Protein AF-A0A931ZVC7-F1 (afdb_monomer_lite)

pLDDT: mean 90.87, std 9.6, range [50.72, 97.81]

Sequence (59 aa):
TADAVELVERIRARHSILLVPGEHFGVPGHLRLGFGNEPAELERALGELEQPFREMTRD

Foldseek 3Di:
DDWQVVLQVVCCVPPVDHWAACVVVVRTPDIDDDDPDDPVVNVVSVVSCPVSVVVRPPD

Radius of gyration: 11.44 Å; chains: 1; bounding box: 22×23×27 Å

Secondary structure (DSSP, 8-state):
---HHHHHHHHHHHH----EEGGGGT-TT-EEPP--S-HHHHHHHHHHHHHHHHHHH--

Structure (mmCIF, N/CA/C/O backbone):
data_AF-A0A931ZVC7-F1
#
_entry.id   AF-A0A931ZVC7-F1
#
loop_
_atom_site.group_PDB
_atom_site.id
_atom_site.type_symbol
_atom_site.label_atom_id
_atom_site.label_alt_id
_atom_site.label_comp_id
_atom_site.label_asym_id
_atom_site.label_entity_id
_atom_site.label_seq_id
_atom_site.pdbx_PDB_ins_code
_atom_site.Cartn_x
_atom_site.Cartn_y
_atom_site.Cartn_z
_atom_site.occupancy
_atom_site.B_iso_or_equiv
_atom_site.auth_seq_id
_atom_site.auth_comp_id
_atom_site.auth_asym_id
_atom_site.auth_atom_id
_atom_site.pdbx_PDB_model_num
ATOM 1 N N . THR A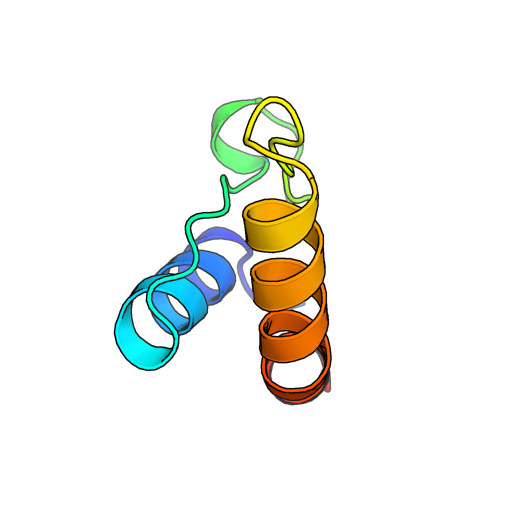 1 1 ? 11.376 -7.207 11.383 1.00 50.72 1 THR A N 1
ATOM 2 C CA . THR A 1 1 ? 10.951 -6.898 10.001 1.00 50.72 1 THR A CA 1
ATOM 3 C C . THR A 1 1 ? 9.664 -7.637 9.725 1.00 50.72 1 THR A C 1
ATOM 5 O O . THR A 1 1 ? 9.698 -8.851 9.572 1.00 50.72 1 THR A O 1
ATOM 8 N N . ALA A 1 2 ? 8.534 -6.931 9.748 1.00 62.59 2 ALA A N 1
ATOM 9 C CA . ALA A 1 2 ? 7.255 -7.504 9.341 1.00 62.59 2 ALA A CA 1
ATOM 10 C C . ALA A 1 2 ? 7.319 -7.936 7.865 1.00 62.59 2 ALA A C 1
ATOM 12 O O . ALA A 1 2 ? 7.921 -7.239 7.045 1.00 62.59 2 ALA A O 1
ATOM 13 N N . ASP A 1 3 ? 6.731 -9.087 7.545 1.00 87.81 3 ASP A N 1
ATOM 14 C CA . ASP A 1 3 ? 6.568 -9.552 6.168 1.00 87.81 3 ASP A CA 1
ATOM 15 C C . ASP A 1 3 ? 5.659 -8.568 5.409 1.00 87.81 3 ASP A C 1
ATOM 17 O O . ASP A 1 3 ? 4.529 -8.296 5.827 1.00 87.81 3 ASP A O 1
ATOM 21 N N . ALA A 1 4 ? 6.157 -8.002 4.307 1.00 92.00 4 ALA A N 1
ATOM 22 C CA . ALA A 1 4 ? 5.421 -7.026 3.512 1.00 92.00 4 ALA A CA 1
ATOM 23 C C . ALA A 1 4 ? 4.144 -7.623 2.896 1.00 92.00 4 ALA A C 1
ATOM 25 O O . ALA A 1 4 ? 3.157 -6.899 2.756 1.00 92.00 4 ALA A O 1
ATOM 26 N N . VAL A 1 5 ? 4.115 -8.930 2.603 1.00 93.88 5 VAL A N 1
ATOM 27 C CA . VAL A 1 5 ? 2.908 -9.635 2.138 1.00 93.88 5 VAL A CA 1
ATOM 28 C C . VAL A 1 5 ? 1.842 -9.644 3.232 1.00 93.88 5 VAL A C 1
ATOM 30 O O . VAL A 1 5 ? 0.684 -9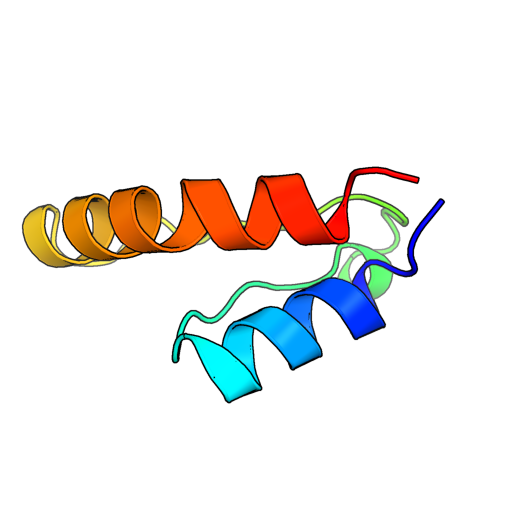.302 2.989 1.00 93.88 5 VAL A O 1
ATOM 33 N N . GLU A 1 6 ? 2.231 -9.980 4.460 1.00 92.69 6 GLU A N 1
ATOM 34 C CA . GLU A 1 6 ? 1.315 -9.988 5.600 1.00 92.69 6 GLU A CA 1
ATOM 35 C C . GLU A 1 6 ? 0.785 -8.581 5.911 1.00 92.69 6 GLU A C 1
ATOM 37 O O . GLU A 1 6 ? -0.411 -8.402 6.164 1.00 92.69 6 GLU A O 1
ATOM 42 N N . LEU A 1 7 ? 1.660 -7.574 5.852 1.00 92.00 7 LEU A N 1
ATOM 43 C CA . LEU A 1 7 ? 1.300 -6.177 6.075 1.00 92.00 7 LEU A CA 1
ATOM 44 C C . LEU A 1 7 ? 0.202 -5.715 5.105 1.00 92.00 7 LEU A C 1
ATOM 46 O O . LEU A 1 7 ? -0.827 -5.197 5.548 1.00 92.00 7 LEU A O 1
ATOM 50 N N . VAL A 1 8 ? 0.383 -5.922 3.795 1.00 94.12 8 VAL A N 1
ATOM 51 C CA . VAL A 1 8 ? -0.606 -5.464 2.804 1.00 94.12 8 VAL A CA 1
ATOM 52 C C . VAL A 1 8 ? -1.934 -6.209 2.911 1.00 94.12 8 VAL A C 1
ATOM 54 O O . VAL A 1 8 ? -2.982 -5.592 2.732 1.00 94.12 8 VAL A O 1
ATOM 57 N N . GLU A 1 9 ? -1.926 -7.499 3.261 1.00 94.25 9 GLU A N 1
ATOM 58 C CA . GLU A 1 9 ? -3.161 -8.270 3.431 1.00 94.25 9 GLU A CA 1
ATOM 59 C C . GLU A 1 9 ? -3.957 -7.803 4.652 1.00 94.25 9 GLU A C 1
ATOM 61 O O . GLU A 1 9 ? -5.181 -7.650 4.579 1.00 94.25 9 GLU A O 1
ATOM 66 N N . ARG A 1 10 ? -3.278 -7.491 5.763 1.00 93.19 10 ARG A N 1
ATOM 67 C CA . ARG A 1 10 ? -3.924 -6.920 6.954 1.00 93.19 10 ARG A CA 1
ATOM 68 C C . ARG A 1 10 ? -4.514 -5.537 6.670 1.00 93.19 10 ARG A C 1
ATOM 70 O O . ARG A 1 10 ? -5.646 -5.274 7.082 1.00 93.19 10 ARG A O 1
ATOM 77 N N . ILE A 1 11 ? -3.784 -4.680 5.951 1.00 93.62 11 ILE A N 1
ATOM 78 C CA . ILE A 1 11 ? -4.262 -3.351 5.537 1.00 93.62 11 ILE A CA 1
ATOM 79 C C . ILE A 1 11 ? -5.494 -3.484 4.633 1.00 93.62 11 ILE A C 1
ATOM 81 O O . ILE A 1 11 ? -6.522 -2.860 4.902 1.00 93.62 11 ILE A O 1
ATOM 85 N N . ARG A 1 12 ? -5.440 -4.355 3.618 1.00 95.19 12 ARG A N 1
ATOM 86 C CA . ARG A 1 12 ? -6.557 -4.611 2.700 1.00 95.19 12 ARG A CA 1
ATOM 87 C C . ARG A 1 12 ? -7.799 -5.095 3.440 1.00 95.19 12 ARG A C 1
ATOM 89 O O . ARG A 1 12 ? -8.888 -4.578 3.205 1.00 95.19 12 ARG A O 1
ATOM 96 N N . ALA A 1 13 ? -7.643 -6.066 4.340 1.00 95.19 13 ALA A N 1
ATOM 97 C CA . ALA A 1 13 ? -8.759 -6.664 5.068 1.00 95.19 13 ALA A CA 1
ATOM 98 C C . ALA A 1 13 ? -9.440 -5.694 6.047 1.00 95.19 13 ALA A C 1
ATOM 100 O O . ALA A 1 13 ? -10.652 -5.775 6.230 1.00 95.19 13 ALA A O 1
ATOM 101 N N . ARG A 1 14 ? -8.682 -4.793 6.688 1.00 92.94 14 ARG A N 1
ATOM 102 C CA . ARG A 1 14 ? -9.206 -3.892 7.732 1.00 92.94 14 ARG A CA 1
ATOM 103 C C . ARG A 1 14 ? -9.617 -2.516 7.218 1.00 92.94 14 ARG A C 1
ATOM 105 O O . ARG A 1 14 ? -10.549 -1.934 7.761 1.00 92.94 14 ARG A O 1
ATOM 112 N N . HIS A 1 15 ? -8.937 -2.008 6.193 1.00 92.44 15 HIS A N 1
ATOM 113 C CA . HIS A 1 15 ? -9.082 -0.623 5.730 1.00 92.44 15 HIS A CA 1
ATOM 114 C C . HIS A 1 15 ? -9.571 -0.519 4.284 1.00 92.44 15 HIS A C 1
ATOM 116 O O . HIS A 1 15 ? -9.819 0.579 3.810 1.00 92.44 15 HIS A O 1
ATOM 122 N N . SER A 1 16 ? -9.739 -1.640 3.569 1.00 94.31 16 SER A N 1
ATOM 123 C CA . SER A 1 16 ? -10.102 -1.643 2.140 1.00 94.31 16 SER A CA 1
ATOM 124 C C . SER A 1 16 ? -9.129 -0.844 1.256 1.00 94.31 16 SER A C 1
ATOM 126 O O . SE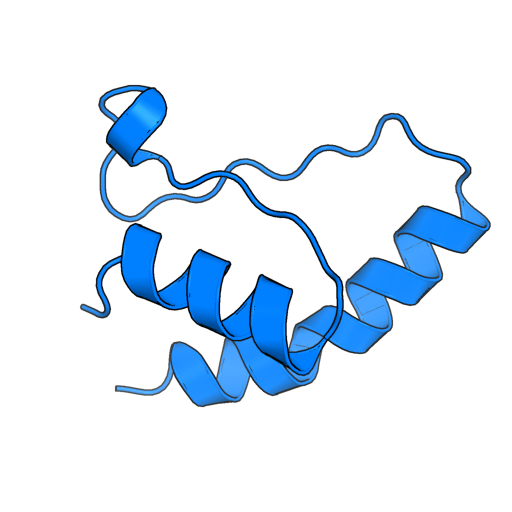R A 1 16 ? -9.514 -0.323 0.213 1.00 94.31 16 SER A O 1
ATOM 128 N N . ILE A 1 17 ? -7.854 -0.775 1.657 1.00 95.31 17 ILE A N 1
ATOM 129 C CA . ILE A 1 17 ? -6.771 -0.131 0.903 1.00 95.31 17 ILE A CA 1
ATOM 130 C C . ILE A 1 17 ? -5.912 -1.218 0.262 1.00 95.31 17 ILE A C 1
ATOM 132 O O . ILE A 1 17 ? -5.422 -2.117 0.946 1.00 95.31 17 ILE A O 1
ATOM 136 N N . LEU A 1 18 ? -5.715 -1.139 -1.054 1.00 95.44 18 LEU A N 1
ATOM 137 C CA . LEU A 1 18 ? -4.885 -2.084 -1.793 1.00 95.44 18 LEU A CA 1
ATOM 138 C C . LEU A 1 18 ? -3.473 -1.523 -1.992 1.00 95.44 18 LEU A C 1
ATOM 140 O O . LEU A 1 18 ? -3.279 -0.495 -2.636 1.00 95.44 18 LEU A O 1
ATOM 144 N N . LEU A 1 19 ? -2.483 -2.255 -1.495 1.00 95.44 19 LEU A N 1
ATOM 145 C CA . LEU A 1 19 ? -1.060 -2.041 -1.747 1.00 95.44 19 LEU A CA 1
ATOM 146 C C . LEU A 1 19 ? -0.488 -3.309 -2.383 1.00 95.44 19 LEU A C 1
ATOM 148 O O . LEU A 1 19 ? -1.105 -4.372 -2.305 1.00 95.44 19 LEU A O 1
ATOM 152 N N . VAL A 1 20 ? 0.680 -3.215 -3.020 1.00 96.88 20 VAL A N 1
ATOM 153 C CA . VAL A 1 20 ? 1.344 -4.399 -3.587 1.00 96.88 20 VAL A CA 1
ATOM 154 C C . VAL A 1 20 ? 2.673 -4.642 -2.877 1.00 96.88 20 VAL A C 1
ATOM 156 O O . VAL A 1 20 ? 3.468 -3.702 -2.777 1.00 96.88 20 VAL A O 1
ATOM 159 N N . PRO A 1 21 ? 2.930 -5.873 -2.403 1.00 96.44 21 PRO A N 1
ATOM 160 C CA . PRO A 1 21 ? 4.174 -6.209 -1.733 1.00 96.44 21 PRO A CA 1
ATOM 161 C C . PRO A 1 21 ? 5.316 -6.272 -2.759 1.00 96.44 21 PRO A C 1
ATOM 163 O O . PRO A 1 21 ? 5.130 -6.687 -3.909 1.00 96.44 21 PRO A O 1
ATOM 166 N N . GLY A 1 22 ? 6.501 -5.814 -2.364 1.00 96.06 22 GLY A N 1
ATOM 167 C CA . GLY A 1 22 ? 7.695 -5.755 -3.208 1.00 96.06 22 GLY A CA 1
ATOM 168 C C . GLY A 1 22 ? 8.213 -7.135 -3.625 1.00 96.06 22 GLY A C 1
ATOM 169 O O . GLY A 1 22 ? 8.895 -7.268 -4.641 1.00 96.06 22 GLY A O 1
ATOM 170 N N . GLU A 1 23 ? 7.803 -8.176 -2.906 1.00 95.06 23 GLU A N 1
ATOM 171 C CA . GLU A 1 23 ? 8.013 -9.593 -3.192 1.00 95.06 23 GLU A CA 1
ATOM 172 C C . GLU A 1 23 ? 7.534 -9.959 -4.606 1.00 95.06 23 GLU A C 1
ATOM 174 O O . GLU A 1 23 ? 8.190 -10.740 -5.291 1.00 95.06 23 GLU A O 1
ATOM 179 N N . HIS A 1 24 ? 6.470 -9.321 -5.112 1.00 95.50 24 HIS A N 1
ATOM 180 C CA . HIS A 1 24 ? 5.995 -9.515 -6.490 1.00 95.50 24 HIS A CA 1
ATOM 181 C C . HIS A 1 24 ? 6.940 -8.942 -7.563 1.00 95.50 24 HIS A C 1
ATOM 183 O O . HIS A 1 24 ? 6.790 -9.255 -8.743 1.00 95.50 24 HIS A O 1
ATOM 189 N N . PHE A 1 25 ? 7.907 -8.109 -7.171 1.00 96.00 25 PHE A N 1
ATOM 190 C CA . PHE A 1 25 ? 8.878 -7.454 -8.054 1.00 96.00 25 PHE A CA 1
ATOM 191 C C . PHE A 1 25 ? 10.327 -7.880 -7.776 1.00 96.00 25 PHE A C 1
A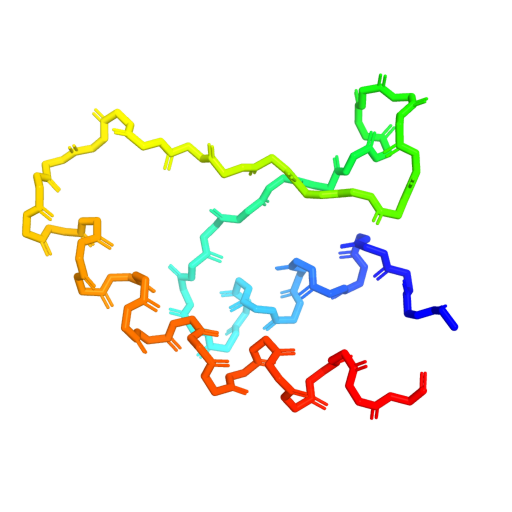TOM 193 O O . PHE A 1 25 ? 11.245 -7.341 -8.390 1.00 96.00 25 PHE A O 1
ATOM 200 N N . GLY A 1 26 ? 10.556 -8.816 -6.847 1.00 95.25 26 GLY A N 1
ATOM 201 C CA . GLY A 1 26 ? 11.904 -9.199 -6.415 1.00 95.25 26 GLY A CA 1
ATOM 202 C C . GLY A 1 26 ? 12.609 -8.144 -5.552 1.00 95.25 26 GLY A C 1
ATOM 203 O O . GLY A 1 26 ? 13.833 -8.164 -5.450 1.00 95.25 26 GLY A O 1
ATOM 204 N N . VAL A 1 27 ? 11.853 -7.230 -4.932 1.00 94.44 27 VAL A N 1
ATOM 205 C CA . VAL A 1 27 ? 12.366 -6.165 -4.054 1.00 94.44 27 VAL A CA 1
ATOM 206 C C . VAL A 1 27 ? 11.749 -6.331 -2.656 1.00 94.44 27 VAL A C 1
ATOM 208 O O . VAL A 1 27 ? 10.806 -5.620 -2.311 1.00 94.44 27 VAL A O 1
ATOM 211 N N . PRO A 1 28 ? 12.214 -7.307 -1.855 1.00 91.81 28 PRO A N 1
ATOM 212 C CA . PRO A 1 28 ? 11.584 -7.644 -0.581 1.00 91.81 28 PRO A CA 1
ATOM 213 C C . PRO A 1 28 ? 11.623 -6.478 0.416 1.00 91.81 28 PRO A C 1
ATOM 215 O O . PRO A 1 28 ? 12.514 -5.621 0.372 1.00 91.81 28 PRO A O 1
ATOM 218 N N . GLY A 1 29 ? 10.641 -6.440 1.317 1.00 89.56 29 GLY A N 1
ATOM 219 C CA . GLY A 1 29 ? 10.542 -5.409 2.360 1.00 89.56 29 GLY A CA 1
ATOM 220 C C . GLY A 1 29 ? 10.167 -4.006 1.861 1.00 89.56 29 GLY A C 1
ATOM 221 O O . GLY A 1 29 ? 10.240 -3.046 2.624 1.00 89.56 29 GLY A O 1
ATOM 222 N N . HIS A 1 30 ? 9.768 -3.876 0.594 1.00 92.88 30 HIS A N 1
ATOM 223 C CA . HIS A 1 30 ? 9.251 -2.639 0.009 1.00 92.88 30 HIS A CA 1
ATOM 224 C C . HIS A 1 30 ? 7.778 -2.801 -0.355 1.00 92.88 30 HIS A C 1
ATOM 226 O O . HIS A 1 30 ? 7.291 -3.916 -0.513 1.00 92.88 30 HIS A O 1
ATOM 232 N N . LEU A 1 31 ? 7.076 -1.684 -0.539 1.00 94.62 31 LEU A N 1
ATOM 233 C CA . LEU A 1 31 ? 5.702 -1.658 -1.035 1.00 94.62 31 LEU A CA 1
ATOM 234 C C . LEU A 1 31 ? 5.619 -0.808 -2.299 1.00 94.62 31 LEU A C 1
ATOM 236 O O . LEU A 1 31 ? 6.265 0.236 -2.402 1.00 94.62 31 LEU A O 1
ATOM 240 N N . ARG A 1 32 ? 4.770 -1.217 -3.241 1.00 96.25 32 ARG A N 1
ATOM 241 C CA . ARG A 1 32 ? 4.387 -0.392 -4.387 1.00 96.25 32 ARG A CA 1
ATOM 242 C C . ARG A 1 32 ? 3.051 0.285 -4.106 1.00 96.25 32 ARG A C 1
ATOM 244 O O . ARG A 1 32 ? 2.029 -0.387 -3.949 1.00 96.25 32 ARG A O 1
ATOM 251 N N . LEU A 1 33 ? 3.064 1.613 -4.153 1.00 94.88 33 LEU A N 1
ATOM 252 C CA . LEU A 1 33 ? 1.881 2.462 -4.077 1.00 94.88 33 LEU A CA 1
ATOM 253 C C . LEU A 1 33 ? 1.461 2.898 -5.486 1.00 94.88 33 LEU A C 1
ATOM 255 O O . LEU A 1 33 ? 2.261 3.461 -6.232 1.00 94.88 33 LEU A O 1
ATOM 259 N N . GLY A 1 34 ? 0.217 2.604 -5.863 1.00 95.31 34 GLY A N 1
ATOM 260 C CA . GLY A 1 34 ? -0.390 3.148 -7.077 1.00 95.31 34 GLY A CA 1
ATOM 261 C C . GLY A 1 34 ? -1.003 4.517 -6.788 1.00 95.31 34 GLY A C 1
ATOM 262 O O . GLY A 1 34 ? -1.701 4.659 -5.795 1.00 95.31 34 GLY A O 1
ATOM 263 N N . PHE A 1 35 ? -0.741 5.505 -7.642 1.00 95.94 35 PHE A N 1
ATOM 264 C CA . PHE A 1 35 ? -1.201 6.895 -7.478 1.00 95.94 35 PHE A CA 1
ATOM 265 C C . PHE A 1 35 ? -1.914 7.426 -8.737 1.00 95.94 35 PHE A C 1
ATOM 267 O O . PHE A 1 35 ? -1.948 8.625 -8.989 1.00 95.94 35 PHE A O 1
ATOM 274 N N . GLY A 1 36 ? -2.427 6.520 -9.576 1.00 96.25 36 GLY A N 1
ATOM 275 C CA . GLY A 1 36 ? -3.117 6.854 -10.831 1.00 96.25 36 GLY A CA 1
ATOM 276 C C . GLY A 1 36 ? -4.633 7.025 -10.700 1.00 96.25 36 GLY A C 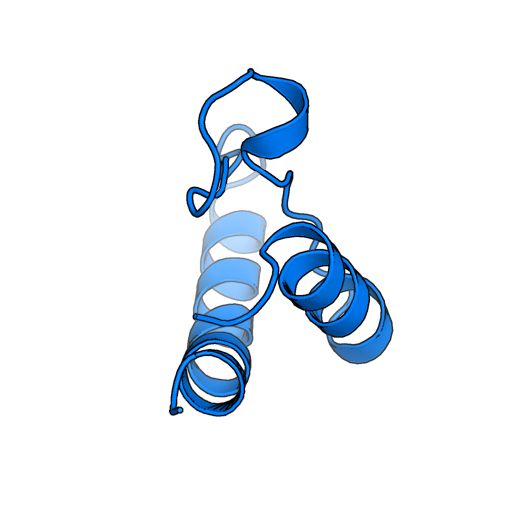1
ATOM 277 O O . GLY A 1 36 ? -5.318 7.119 -11.714 1.00 96.25 36 GLY A O 1
ATOM 278 N N . ASN A 1 37 ? -5.159 6.981 -9.480 1.00 94.62 37 ASN A N 1
ATOM 279 C CA . ASN A 1 37 ? -6.573 7.160 -9.173 1.00 94.62 37 ASN A CA 1
ATOM 280 C C . ASN A 1 37 ? -6.949 8.651 -9.077 1.00 94.62 37 ASN A C 1
ATOM 282 O O . ASN A 1 37 ? -6.103 9.532 -9.230 1.00 94.62 37 ASN A O 1
ATOM 286 N N . GLU A 1 38 ? -8.233 8.936 -8.858 1.00 97.81 38 GLU A N 1
ATOM 287 C CA . GLU A 1 38 ? -8.712 10.313 -8.705 1.00 97.81 38 GLU A CA 1
ATOM 288 C C . GLU A 1 38 ? -8.088 10.959 -7.442 1.00 97.81 38 GLU A C 1
ATOM 290 O O . GLU A 1 38 ? -7.976 10.279 -6.415 1.00 97.81 38 GLU A O 1
ATOM 295 N N . PRO A 1 39 ? -7.628 12.229 -7.495 1.00 97.25 39 PRO A N 1
ATOM 296 C CA . PRO A 1 39 ? -6.883 12.844 -6.394 1.00 97.25 39 PRO A CA 1
ATOM 297 C C . PRO A 1 39 ? -7.560 12.781 -5.021 1.00 97.25 39 PRO A C 1
ATOM 299 O O . PRO A 1 39 ? -6.894 12.440 -4.045 1.00 97.25 39 PRO A O 1
ATOM 302 N N . ALA A 1 40 ? -8.866 13.042 -4.921 1.00 97.25 40 ALA A N 1
ATOM 303 C CA . ALA A 1 40 ? -9.564 13.021 -3.636 1.00 97.25 40 ALA A CA 1
ATOM 304 C C . ALA A 1 40 ? -9.677 11.596 -3.072 1.00 97.25 40 ALA A C 1
ATOM 306 O O . ALA A 1 40 ? -9.578 11.389 -1.860 1.00 97.25 40 ALA A O 1
ATOM 307 N N . GLU A 1 41 ? -9.835 10.591 -3.938 1.00 95.56 41 GLU A N 1
ATOM 308 C CA . GLU A 1 41 ? -9.752 9.187 -3.529 1.00 95.56 41 GLU A CA 1
ATOM 309 C C . GLU A 1 41 ? -8.356 8.844 -2.982 1.00 95.56 41 GLU A C 1
ATOM 311 O O . GLU A 1 41 ? -8.255 8.178 -1.948 1.00 95.56 41 GLU A O 1
ATOM 316 N N . LEU A 1 42 ? -7.289 9.318 -3.641 1.00 96.00 42 LEU A N 1
ATOM 317 C CA . LEU A 1 42 ? -5.905 9.056 -3.231 1.00 96.00 42 LEU A CA 1
ATOM 318 C C . LEU A 1 42 ? -5.616 9.691 -1.875 1.00 96.00 42 LEU A C 1
ATOM 320 O O . LEU A 1 42 ? -5.107 9.023 -0.979 1.00 96.00 42 LEU A O 1
ATOM 324 N N . GLU A 1 43 ? -5.967 10.963 -1.713 1.00 96.31 43 GLU A N 1
ATOM 325 C CA . GLU A 1 43 ? -5.770 11.709 -0.472 1.00 96.31 43 GLU A CA 1
ATOM 326 C C . GLU A 1 43 ? -6.517 11.065 0.697 1.00 96.31 43 GLU A C 1
ATOM 328 O O . GLU A 1 43 ? -5.936 10.874 1.768 1.00 96.31 43 GLU A O 1
ATOM 333 N N . ARG A 1 44 ? -7.773 10.646 0.482 1.00 95.75 44 ARG A N 1
ATOM 334 C CA . ARG A 1 44 ? -8.550 9.925 1.497 1.00 95.75 44 ARG A CA 1
ATOM 335 C C . ARG A 1 44 ? -7.867 8.616 1.896 1.00 95.75 44 ARG A C 1
ATOM 337 O O . ARG A 1 44 ? -7.686 8.366 3.086 1.00 95.75 44 ARG A O 1
ATOM 344 N N . ALA A 1 45 ? -7.465 7.800 0.922 1.00 95.44 45 ALA A N 1
ATOM 345 C CA . ALA A 1 45 ? -6.811 6.522 1.188 1.00 95.44 45 ALA A CA 1
ATOM 346 C C . ALA A 1 45 ? -5.459 6.701 1.902 1.00 95.44 45 ALA A C 1
ATOM 348 O O . ALA A 1 45 ? -5.150 5.950 2.823 1.00 95.44 45 ALA A O 1
ATOM 349 N N . LEU A 1 46 ? -4.666 7.712 1.530 1.00 94.88 46 LEU A N 1
ATOM 350 C CA . LEU A 1 46 ? -3.401 8.033 2.198 1.00 94.88 46 LEU A CA 1
ATOM 351 C C . LEU A 1 46 ? -3.613 8.478 3.651 1.00 94.88 46 LEU A C 1
ATOM 353 O O . LEU A 1 46 ? -2.865 8.049 4.530 1.00 94.88 46 LEU A O 1
ATOM 357 N N . GLY A 1 47 ? -4.640 9.292 3.912 1.00 94.94 47 GLY A N 1
ATOM 358 C CA . GLY A 1 47 ? -5.009 9.698 5.269 1.00 94.94 47 GLY A CA 1
ATOM 359 C C . GLY A 1 47 ? -5.454 8.516 6.137 1.00 94.94 47 GLY A C 1
ATOM 360 O O . GLY A 1 47 ? -5.030 8.395 7.284 1.00 94.94 47 GLY A O 1
ATOM 361 N N . GLU A 1 48 ? -6.253 7.603 5.581 1.00 94.19 48 GLU A N 1
ATOM 362 C CA . GLU A 1 48 ? -6.680 6.372 6.263 1.00 94.19 48 GLU A CA 1
ATOM 363 C C . GLU A 1 48 ? -5.522 5.382 6.489 1.00 94.19 48 GLU A C 1
ATOM 365 O O . GLU A 1 48 ? -5.548 4.622 7.458 1.00 94.19 48 GLU A O 1
ATOM 370 N N . LEU A 1 49 ? -4.497 5.397 5.628 1.00 92.44 49 LEU A N 1
ATOM 371 C CA . LEU A 1 49 ? -3.350 4.488 5.690 1.00 92.44 49 LEU A CA 1
ATOM 372 C C . LEU A 1 49 ? -2.352 4.828 6.808 1.00 92.44 49 LEU A C 1
ATOM 374 O O . LEU A 1 49 ? -1.681 3.923 7.301 1.00 92.44 49 LEU A O 1
ATOM 378 N N . GLU A 1 50 ? -2.224 6.096 7.213 1.00 89.62 50 GLU A N 1
ATOM 379 C CA . GLU A 1 50 ? -1.140 6.536 8.107 1.00 89.62 50 GLU A CA 1
ATOM 380 C C . GLU A 1 50 ? -1.092 5.747 9.427 1.00 89.62 50 GLU A C 1
ATOM 382 O O . GLU A 1 50 ? -0.057 5.173 9.778 1.00 89.62 50 GLU A O 1
ATOM 387 N N . GLN A 1 51 ? -2.200 5.732 10.168 1.00 86.31 51 GLN A N 1
ATOM 388 C CA . GLN A 1 51 ? -2.284 5.073 11.474 1.00 86.31 51 GLN A CA 1
ATOM 389 C C . GLN A 1 51 ? -2.057 3.554 11.394 1.00 86.31 51 GLN A C 1
ATOM 391 O O . GLN A 1 51 ? -1.144 3.072 12.070 1.00 86.31 51 GLN A O 1
ATOM 396 N N . PRO A 1 52 ? -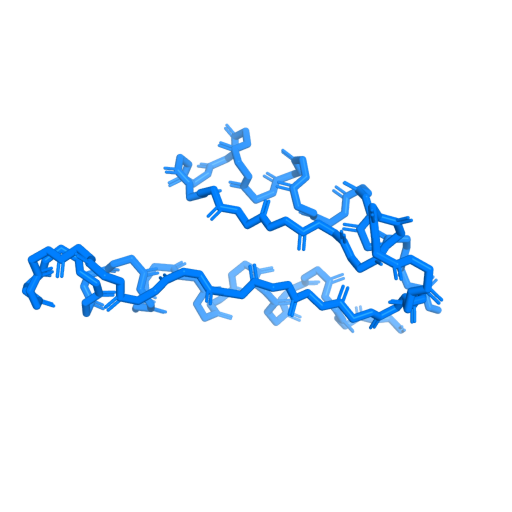2.783 2.782 10.557 1.00 84.12 52 PRO A N 1
ATOM 397 C CA . PRO A 1 52 ? -2.583 1.337 10.497 1.00 84.12 52 PRO A CA 1
ATOM 398 C C . PRO A 1 52 ? -1.196 0.958 9.991 1.00 84.12 52 PRO A C 1
ATOM 400 O O . PRO A 1 52 ? -0.621 -0.015 10.473 1.00 84.12 52 PRO A O 1
ATOM 403 N N . PHE A 1 53 ? -0.616 1.742 9.078 1.00 87.00 53 PHE A N 1
ATOM 404 C CA . PHE A 1 53 ? 0.761 1.522 8.655 1.00 87.00 53 PHE A CA 1
ATOM 405 C C . PHE A 1 53 ? 1.724 1.675 9.839 1.00 87.00 53 PHE A C 1
ATOM 407 O O . PHE A 1 53 ? 2.508 0.770 10.104 1.00 87.00 53 PHE A O 1
ATOM 414 N N . ARG A 1 54 ? 1.615 2.761 10.620 1.00 86.69 54 ARG A N 1
ATOM 415 C CA . ARG A 1 54 ? 2.459 2.984 11.809 1.00 86.69 54 ARG A CA 1
ATOM 416 C C . ARG A 1 54 ? 2.294 1.904 12.875 1.00 86.69 54 ARG A C 1
ATOM 418 O O . ARG A 1 54 ? 3.295 1.503 13.461 1.00 86.69 54 ARG A O 1
ATOM 425 N N . GLU A 1 55 ? 1.067 1.477 13.158 1.00 85.81 55 GLU A N 1
ATOM 426 C CA . GLU A 1 55 ? 0.785 0.420 14.136 1.00 85.81 55 GLU A CA 1
ATOM 427 C C . GLU A 1 55 ? 1.418 -0.911 13.726 1.00 85.81 55 GLU A C 1
ATOM 429 O O . GLU A 1 55 ? 1.966 -1.616 14.565 1.00 85.81 55 GLU A O 1
ATOM 434 N N . MET A 1 56 ? 1.366 -1.244 12.435 1.00 79.62 56 MET A N 1
ATOM 435 C CA . MET A 1 56 ? 1.812 -2.540 11.923 1.00 79.62 56 MET A CA 1
ATOM 436 C C . MET A 1 56 ? 3.304 -2.593 11.575 1.00 79.62 56 MET A C 1
ATOM 438 O O . MET A 1 56 ? 3.850 -3.685 11.444 1.00 79.62 56 MET A O 1
ATOM 442 N N . THR A 1 57 ? 3.969 -1.444 11.416 1.00 79.62 57 THR A N 1
ATOM 443 C CA . THR A 1 57 ? 5.426 -1.372 11.207 1.00 79.62 57 THR A CA 1
ATOM 444 C C . THR A 1 57 ? 6.212 -1.072 12.483 1.00 79.62 57 THR A C 1
ATOM 446 O O . THR A 1 57 ? 7.440 -1.026 12.437 1.00 79.62 57 THR A O 1
ATOM 449 N N . ARG A 1 58 ? 5.539 -0.808 13.610 1.00 70.19 58 ARG A N 1
ATOM 450 C CA . ARG A 1 58 ? 6.184 -0.676 14.923 1.00 70.19 58 ARG A CA 1
ATOM 451 C C . ARG A 1 58 ? 6.389 -2.067 15.530 1.00 70.19 58 ARG A C 1
ATOM 453 O O . ARG A 1 58 ? 5.567 -2.500 16.322 1.00 70.19 58 ARG A O 1
ATOM 460 N N . ASP A 1 59 ? 7.489 -2.703 15.127 1.00 53.44 59 ASP A N 1
ATOM 461 C CA . ASP A 1 59 ? 8.246 -3.755 15.834 1.00 53.44 59 ASP A CA 1
ATOM 462 C C . ASP A 1 59 ? 9.709 -3.752 15.344 1.00 53.44 59 ASP A C 1
ATOM 464 O O . ASP A 1 59 ? 9.956 -4.051 14.146 1.00 53.44 59 ASP A O 1
#